Protein AF-A0A8S3CDZ6-F1 (afdb_monomer)

Mean predicted aligned error: 15.33 Å

Solvent-accessible surface area (backbone atoms only — not comparable to full-atom values): 4187 Å² total; per-residue (Å²): 129,65,83,57,50,48,81,88,62,52,46,77,49,73,50,97,89,70,51,75,46,78,49,64,60,62,53,81,88,71,81,70,94,66,82,83,80,80,81,78,80,81,79,77,82,89,77,80,77,86,77,84,83,80,82,133

Secondary structure (DSSP, 8-state):
--TTB-GGG-EEEE-TTS-EEEE--B------SS---------------TT-----

Structure (mmCIF, N/CA/C/O backbone):
data_AF-A0A8S3CDZ6-F1
#
_entry.id   AF-A0A8S3CDZ6-F1
#
loop_
_atom_site.group_PDB
_atom_site.id
_atom_site.type_symbol
_atom_site.label_atom_id
_atom_site.label_alt_id
_atom_site.label_comp_id
_atom_site.label_asym_id
_atom_site.label_entity_id
_atom_site.label_seq_id
_atom_site.pdbx_PDB_ins_code
_atom_site.Cartn_x
_atom_site.Cartn_y
_atom_site.Cartn_z
_atom_site.occupancy
_atom_site.B_iso_or_equiv
_atom_site.auth_seq_id
_atom_site.auth_comp_id
_atom_site.auth_asym_id
_atom_site.auth_atom_id
_atom_site.pdbx_PDB_model_num
ATOM 1 N N . LEU A 1 1 ? 5.506 -5.691 1.594 1.00 77.38 1 LEU A N 1
ATOM 2 C CA . LEU A 1 1 ? 4.675 -4.710 0.862 1.00 77.38 1 LEU A CA 1
ATOM 3 C C . LEU A 1 1 ? 4.867 -4.969 -0.625 1.00 77.38 1 LEU A C 1
ATOM 5 O O . LEU A 1 1 ? 5.942 -5.457 -0.955 1.00 77.38 1 LEU A O 1
ATOM 9 N N . PRO A 1 2 ? 3.854 -4.745 -1.476 1.00 78.75 2 PRO A N 1
ATOM 10 C CA . PRO A 1 2 ? 3.993 -4.942 -2.919 1.00 78.75 2 PRO A CA 1
ATOM 11 C C . PRO A 1 2 ? 5.108 -4.065 -3.507 1.00 78.75 2 PRO A C 1
ATOM 13 O O . PRO A 1 2 ? 5.434 -3.015 -2.947 1.00 78.75 2 PRO A O 1
ATOM 16 N N . ASP A 1 3 ? 5.688 -4.495 -4.626 1.00 80.25 3 ASP A N 1
ATOM 17 C CA . ASP A 1 3 ? 6.742 -3.740 -5.306 1.00 80.25 3 ASP A CA 1
ATOM 18 C C . ASP A 1 3 ? 6.214 -2.377 -5.772 1.00 80.25 3 ASP A C 1
ATOM 20 O O . ASP A 1 3 ? 5.101 -2.260 -6.281 1.00 80.25 3 ASP A O 1
ATOM 24 N N . GLY A 1 4 ? 7.005 -1.325 -5.552 1.00 81.81 4 GLY A N 1
ATOM 25 C CA . GLY A 1 4 ? 6.593 0.053 -5.838 1.00 81.81 4 GLY A CA 1
ATOM 26 C C . GLY A 1 4 ? 5.699 0.698 -4.771 1.00 81.81 4 GLY A C 1
ATOM 27 O O . GLY A 1 4 ? 5.289 1.847 -4.958 1.00 81.81 4 GLY A O 1
ATOM 28 N N . ALA A 1 5 ? 5.411 0.006 -3.661 1.00 85.31 5 ALA A N 1
ATOM 29 C CA . ALA A 1 5 ? 4.802 0.601 -2.474 1.00 85.31 5 ALA A CA 1
ATOM 30 C C . ALA A 1 5 ? 5.847 1.343 -1.627 1.00 85.31 5 ALA A C 1
ATOM 32 O O . ALA A 1 5 ? 6.844 0.751 -1.209 1.00 85.31 5 ALA A O 1
ATOM 33 N N . ASP A 1 6 ? 5.584 2.611 -1.307 1.00 87.25 6 ASP A N 1
ATOM 34 C CA . ASP A 1 6 ? 6.389 3.383 -0.354 1.00 87.25 6 ASP A CA 1
ATOM 35 C C . ASP A 1 6 ? 5.661 3.475 1.001 1.00 87.25 6 ASP A C 1
ATOM 37 O O . ASP A 1 6 ? 4.623 4.142 1.091 1.00 87.25 6 ASP A O 1
ATOM 41 N N . PRO A 1 7 ? 6.192 2.850 2.074 1.00 86.81 7 PRO A N 1
ATOM 42 C CA . PRO A 1 7 ? 5.600 2.910 3.411 1.00 86.81 7 PRO A CA 1
ATOM 43 C C . PRO A 1 7 ? 5.418 4.333 3.949 1.00 86.81 7 PRO A C 1
ATOM 45 O O . PRO A 1 7 ? 4.565 4.552 4.804 1.00 86.81 7 PRO A O 1
ATOM 48 N N . LYS A 1 8 ? 6.212 5.301 3.475 1.00 89.56 8 LYS A N 1
ATOM 49 C CA . LYS A 1 8 ? 6.120 6.700 3.914 1.00 89.56 8 LYS A CA 1
ATOM 50 C C . LYS A 1 8 ? 4.847 7.395 3.435 1.00 89.56 8 LYS A C 1
ATOM 52 O O . LYS A 1 8 ? 4.442 8.376 4.045 1.00 89.56 8 LYS A O 1
ATOM 57 N N . ASN A 1 9 ? 4.219 6.878 2.379 1.00 89.31 9 ASN A N 1
ATOM 58 C CA . ASN A 1 9 ? 3.012 7.448 1.773 1.00 89.31 9 ASN A CA 1
ATOM 59 C C . ASN A 1 9 ? 1.734 6.713 2.208 1.00 89.31 9 ASN A C 1
ATOM 61 O O . ASN A 1 9 ? 0.695 6.815 1.557 1.00 89.31 9 ASN A O 1
ATOM 65 N N . LEU A 1 10 ? 1.815 5.935 3.286 1.00 92.62 10 LEU A N 1
ATOM 66 C CA . LEU A 1 10 ? 0.694 5.204 3.856 1.00 92.62 10 LEU A CA 1
ATOM 67 C C . LEU A 1 10 ? -0.302 6.170 4.512 1.00 92.62 10 LEU A C 1
ATOM 69 O O . LEU A 1 10 ? 0.080 7.125 5.185 1.00 92.62 10 LEU A O 1
ATOM 73 N N . THR A 1 11 ? -1.590 5.893 4.326 1.00 94.50 11 THR A N 1
ATOM 74 C CA . THR A 1 11 ? -2.694 6.618 4.967 1.00 94.50 11 THR A CA 1
ATOM 75 C C . THR A 1 11 ? -3.566 5.656 5.767 1.00 94.50 11 THR A C 1
ATOM 77 O O . THR A 1 11 ? -3.789 4.514 5.360 1.00 94.50 11 THR A O 1
ATOM 80 N N . ASN A 1 12 ? -4.042 6.111 6.925 1.00 95.25 12 ASN A N 1
ATOM 81 C CA . ASN A 1 12 ? -4.854 5.321 7.845 1.00 95.25 12 ASN A CA 1
ATOM 82 C C . ASN A 1 12 ? -6.199 6.009 8.049 1.00 95.25 12 ASN A C 1
ATOM 84 O O . ASN A 1 12 ? -6.267 7.229 8.207 1.00 95.25 12 ASN A O 1
ATOM 88 N N . THR A 1 13 ? -7.267 5.229 8.103 1.00 97.06 13 THR A N 1
ATOM 89 C CA . THR A 1 13 ? -8.596 5.725 8.458 1.00 97.06 13 THR A CA 1
ATOM 90 C C . THR A 1 13 ? -9.249 4.724 9.393 1.00 97.06 13 THR A C 1
ATOM 92 O O . THR A 1 13 ? -9.333 3.545 9.066 1.00 97.06 13 THR A O 1
ATOM 95 N N . LEU A 1 14 ? -9.661 5.194 10.568 1.00 97.69 14 LEU A N 1
ATOM 96 C CA . LEU A 1 14 ? -10.479 4.435 11.507 1.00 97.69 14 LEU A CA 1
ATOM 97 C C . LEU A 1 14 ? -11.917 4.923 11.348 1.00 97.69 14 LEU A C 1
ATOM 99 O O . 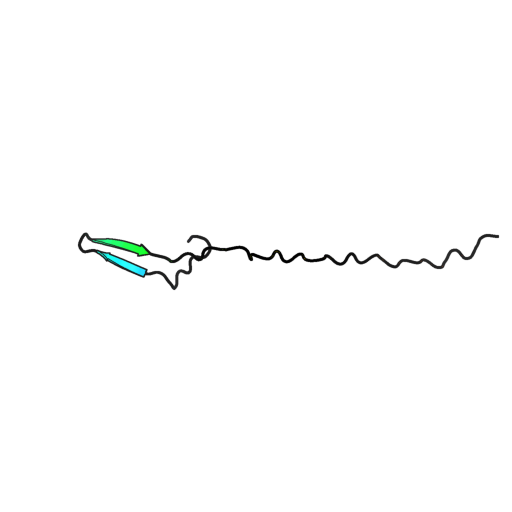LEU A 1 14 ? -12.161 6.123 11.481 1.00 97.69 14 LEU A O 1
ATOM 103 N N . ASP A 1 15 ? -12.836 4.022 11.023 1.00 96.19 15 ASP A N 1
ATOM 104 C CA . ASP A 1 15 ? -14.255 4.358 10.940 1.00 96.19 15 ASP A CA 1
ATOM 105 C C . ASP A 1 15 ? -14.967 4.222 12.298 1.00 96.19 15 ASP A C 1
ATOM 107 O O . ASP A 1 15 ? -14.402 3.764 13.295 1.00 96.19 15 ASP A O 1
ATOM 111 N N . ASN A 1 16 ? -16.227 4.660 12.343 1.00 96.44 16 ASN A N 1
ATOM 112 C CA . ASN A 1 16 ? -17.052 4.605 13.553 1.00 96.44 16 ASN A CA 1
ATOM 113 C C . ASN A 1 16 ? -17.493 3.179 13.921 1.00 96.44 16 ASN A C 1
ATOM 115 O O . ASN A 1 16 ? -17.930 2.961 15.050 1.00 96.44 16 ASN A O 1
ATOM 119 N N . ASP A 1 17 ? -17.355 2.228 12.997 1.00 97.56 17 ASP A N 1
ATOM 120 C CA . ASP A 1 17 ? -17.625 0.809 13.228 1.00 97.56 17 ASP A CA 1
ATOM 121 C C . ASP A 1 17 ? -16.396 0.096 13.833 1.00 97.56 17 ASP A C 1
ATOM 123 O O . ASP A 1 17 ? -16.458 -1.079 14.198 1.00 97.56 17 ASP A O 1
ATOM 127 N N . GLY A 1 18 ? -15.280 0.819 13.996 1.00 97.06 18 GLY A N 1
ATOM 128 C CA . GLY A 1 18 ? -14.045 0.331 14.599 1.00 97.06 18 GLY A CA 1
ATOM 129 C C . GLY A 1 18 ? -13.113 -0.384 13.619 1.00 97.06 18 GLY A C 1
ATOM 130 O O . GLY A 1 18 ? -12.170 -1.047 14.056 1.00 97.06 18 GLY A O 1
ATOM 131 N N . ILE A 1 19 ? -13.338 -0.264 12.309 1.00 97.75 19 ILE A N 1
ATOM 132 C CA . ILE A 1 19 ? -12.478 -0.850 11.282 1.00 97.75 19 ILE A CA 1
ATOM 133 C C . ILE A 1 19 ? -11.350 0.121 10.935 1.00 97.75 19 ILE A C 1
ATOM 135 O O . ILE A 1 19 ? -11.560 1.258 10.505 1.00 97.75 19 ILE A O 1
ATOM 139 N N . LEU A 1 20 ? -10.115 -0.358 11.089 1.00 96.88 20 LEU A N 1
ATOM 140 C CA . LEU A 1 20 ? -8.919 0.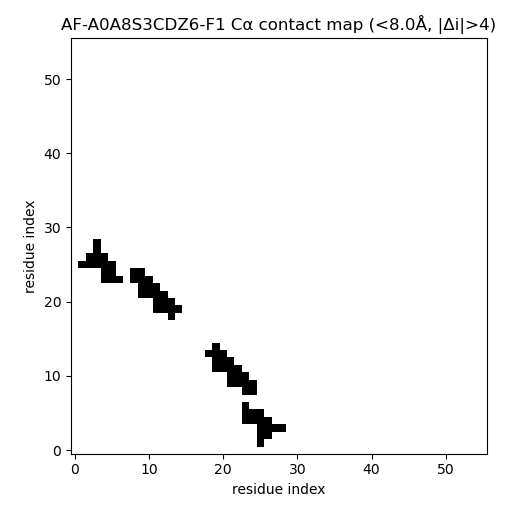343 10.641 1.00 96.88 20 LEU A CA 1
ATOM 141 C C . LEU A 1 20 ? -8.604 -0.041 9.194 1.00 96.88 20 LEU A C 1
ATOM 143 O O . LEU A 1 20 ? -8.170 -1.159 8.915 1.00 96.88 20 LEU A O 1
ATOM 147 N N . THR A 1 21 ? -8.754 0.916 8.287 1.00 96.50 21 THR A N 1
ATOM 148 C CA . THR A 1 21 ? -8.343 0.786 6.890 1.00 96.50 21 THR A CA 1
ATOM 149 C C . THR A 1 21 ? -6.971 1.418 6.684 1.00 96.50 21 THR A C 1
ATOM 151 O O . THR A 1 21 ? -6.710 2.541 7.120 1.00 96.50 21 THR A O 1
ATOM 154 N N . ILE A 1 22 ? -6.088 0.688 6.004 1.00 94.38 22 ILE A N 1
ATOM 155 C CA . ILE A 1 22 ? -4.730 1.115 5.663 1.00 94.38 22 ILE A CA 1
ATOM 156 C C . ILE A 1 22 ? -4.619 1.157 4.142 1.00 94.38 22 ILE A C 1
ATOM 158 O O . ILE A 1 22 ? -4.777 0.129 3.487 1.00 94.38 22 ILE A O 1
ATOM 162 N N . ASN A 1 23 ? -4.325 2.330 3.586 1.00 93.56 23 ASN A N 1
ATOM 163 C CA . ASN A 1 23 ? -4.199 2.531 2.150 1.00 93.56 23 ASN A CA 1
ATOM 164 C C . ASN A 1 23 ? -2.768 2.953 1.799 1.00 93.56 23 ASN A C 1
ATOM 166 O O . ASN A 1 23 ? -2.246 3.926 2.347 1.00 93.56 23 ASN A O 1
ATOM 170 N N . ILE A 1 24 ? -2.131 2.212 0.891 1.00 91.75 24 ILE A N 1
ATOM 171 C CA . ILE A 1 24 ? -0.754 2.456 0.450 1.00 91.75 24 ILE A CA 1
ATOM 172 C C . ILE A 1 24 ? -0.770 2.611 -1.070 1.00 91.75 24 ILE A C 1
ATOM 174 O O . ILE A 1 24 ? -1.153 1.664 -1.760 1.00 91.75 24 ILE A O 1
ATOM 178 N N . PRO A 1 25 ? -0.369 3.773 -1.609 1.00 87.56 25 PRO A N 1
ATOM 179 C CA . PRO A 1 25 ? -0.249 3.941 -3.046 1.00 87.56 25 PRO A CA 1
ATOM 180 C C . PRO A 1 25 ? 0.875 3.045 -3.578 1.00 87.56 25 PRO A C 1
ATOM 182 O O . PRO A 1 25 ? 1.980 3.012 -3.031 1.00 87.56 25 PRO A O 1
ATOM 185 N N . VAL A 1 26 ? 0.579 2.321 -4.654 1.00 87.69 26 VAL A N 1
ATOM 186 C CA . VAL A 1 26 ? 1.547 1.512 -5.398 1.00 87.69 26 VAL A CA 1
ATOM 187 C C . VAL A 1 26 ? 1.858 2.210 -6.712 1.00 87.69 26 VAL A C 1
ATOM 189 O O . VAL A 1 26 ? 0.959 2.684 -7.406 1.00 87.69 26 VAL A O 1
ATOM 192 N N . SER A 1 27 ? 3.140 2.324 -7.032 1.00 79.56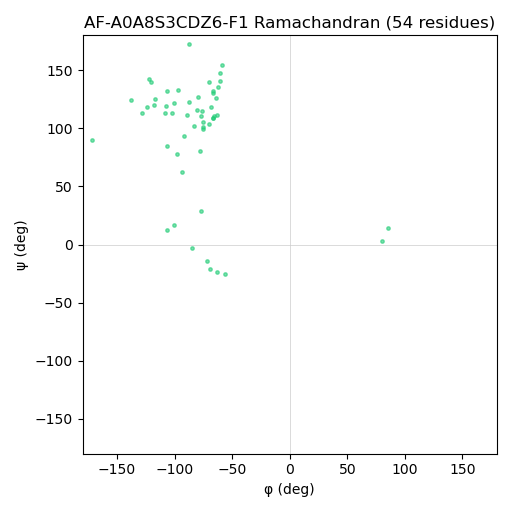 27 SER A N 1
ATOM 193 C CA . SER A 1 27 ? 3.574 2.909 -8.297 1.00 79.56 27 SER A CA 1
ATOM 194 C C . SER A 1 27 ? 3.453 1.856 -9.396 1.00 79.56 27 SER A C 1
ATOM 196 O O . SER A 1 27 ? 4.169 0.856 -9.359 1.00 79.56 27 SER A O 1
ATOM 198 N N . ASP A 1 28 ? 2.590 2.078 -10.387 1.00 75.25 28 ASP A N 1
ATOM 199 C CA . ASP A 1 28 ? 2.537 1.210 -11.564 1.00 75.25 28 ASP A CA 1
ATOM 200 C C . ASP A 1 28 ? 3.838 1.362 -12.358 1.00 75.25 28 ASP A C 1
ATOM 202 O O . ASP A 1 28 ? 4.075 2.391 -13.003 1.00 75.25 28 ASP A O 1
ATOM 206 N N . TYR A 1 29 ? 4.688 0.335 -12.343 1.00 70.50 29 TYR A N 1
ATOM 207 C CA . TYR A 1 29 ? 5.810 0.276 -13.271 1.00 70.50 29 TYR A CA 1
ATOM 208 C C . TYR A 1 29 ? 5.264 0.207 -14.701 1.00 70.50 29 TYR A C 1
ATOM 210 O O . TYR A 1 29 ? 4.670 -0.791 -15.112 1.00 70.50 29 TYR A O 1
ATOM 218 N N . ARG A 1 30 ? 5.475 1.275 -15.473 1.00 71.62 30 ARG A N 1
ATOM 219 C CA . ARG A 1 30 ? 5.199 1.302 -16.910 1.00 71.62 30 ARG A CA 1
ATOM 220 C C . ARG A 1 30 ? 6.529 1.280 -17.656 1.00 71.62 30 ARG A C 1
ATOM 222 O O . ARG A 1 30 ? 7.323 2.204 -17.463 1.00 71.62 30 ARG A O 1
ATOM 229 N N . PRO A 1 31 ? 6.797 0.264 -18.494 1.00 74.12 31 PRO A N 1
ATOM 230 C CA . PRO A 1 31 ? 7.998 0.272 -19.312 1.00 74.12 31 PRO A CA 1
ATOM 231 C C . PRO A 1 31 ? 7.978 1.490 -20.253 1.00 74.12 31 PRO A C 1
ATOM 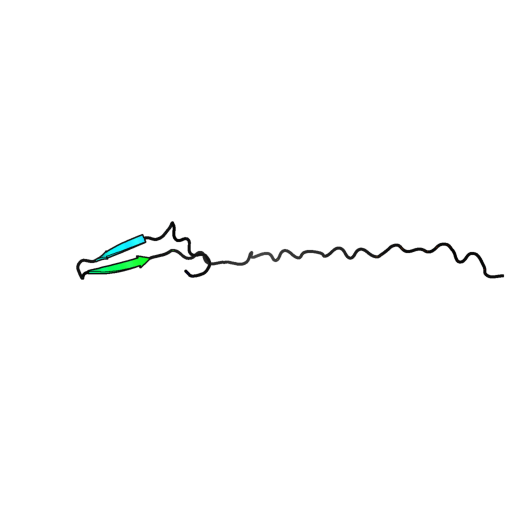233 O O . PRO A 1 31 ? 6.902 1.933 -20.672 1.00 74.12 31 PRO A O 1
ATOM 236 N N . PRO A 1 32 ? 9.149 2.058 -20.587 1.00 77.62 32 PRO A N 1
ATOM 237 C CA . PRO A 1 32 ? 9.231 3.182 -21.509 1.00 77.62 32 PRO A CA 1
ATOM 238 C C . PRO A 1 32 ? 8.664 2.796 -2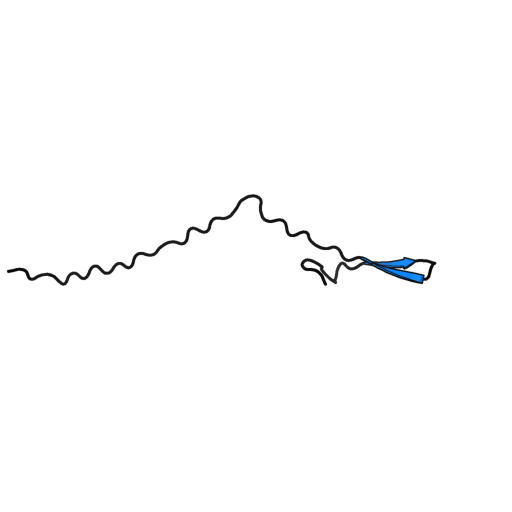2.881 1.00 77.62 32 PRO A C 1
ATOM 240 O O . PRO A 1 32 ? 8.903 1.697 -23.377 1.00 77.62 32 PRO A O 1
ATOM 243 N N . LEU A 1 33 ? 7.935 3.723 -23.513 1.00 81.31 33 LEU A N 1
ATOM 244 C CA . LEU A 1 33 ? 7.308 3.507 -24.828 1.00 81.31 33 LEU A CA 1
ATOM 245 C C . LEU A 1 33 ? 8.332 3.259 -25.945 1.00 81.31 33 LEU A C 1
ATOM 247 O O . LEU A 1 33 ? 8.009 2.662 -26.968 1.00 81.31 33 LEU A O 1
ATOM 251 N N . THR A 1 34 ? 9.563 3.726 -25.750 1.00 77.94 34 THR A N 1
ATOM 252 C CA . THR A 1 34 ? 10.673 3.548 -26.681 1.00 77.94 34 THR A CA 1
ATOM 253 C C . THR A 1 34 ? 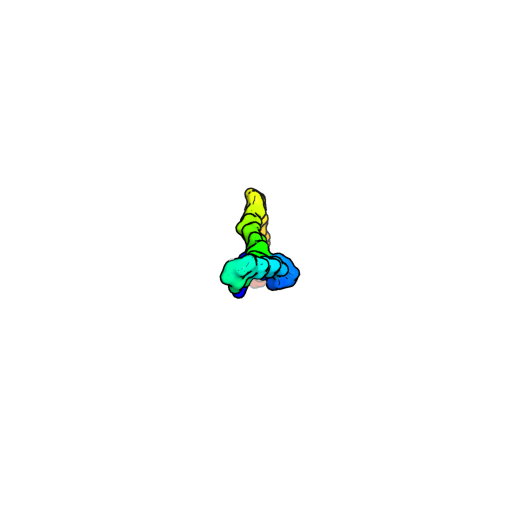11.677 2.552 -26.099 1.00 77.94 34 THR A C 1
ATOM 255 O O . THR A 1 34 ? 12.330 2.881 -25.102 1.00 77.94 34 THR A O 1
ATOM 258 N N . PRO A 1 35 ? 11.845 1.358 -26.691 1.00 71.06 35 PRO A N 1
ATOM 259 C CA . PRO A 1 35 ? 12.896 0.440 -26.277 1.00 71.06 35 PRO A CA 1
ATOM 260 C C . PRO A 1 35 ? 14.272 1.065 -26.542 1.00 71.06 35 PRO A C 1
ATOM 262 O O . PRO A 1 35 ? 14.579 1.477 -27.661 1.00 71.06 35 PRO A O 1
ATOM 265 N N . THR A 1 36 ? 15.117 1.137 -25.516 1.00 65.25 36 THR A N 1
ATOM 266 C CA . THR A 1 36 ? 16.533 1.475 -25.675 1.00 65.25 36 THR A CA 1
ATOM 267 C C . THR A 1 36 ? 17.293 0.210 -26.059 1.00 65.25 36 THR A C 1
ATOM 269 O O . THR A 1 36 ? 17.572 -0.655 -25.231 1.00 65.25 36 THR A O 1
ATOM 272 N N . TYR A 1 37 ? 17.625 0.072 -27.341 1.00 65.00 37 TYR A N 1
ATOM 273 C CA . TYR A 1 37 ? 18.516 -0.993 -27.793 1.00 65.00 37 TYR A CA 1
ATOM 274 C C . TYR A 1 37 ? 19.956 -0.629 -27.425 1.00 65.00 37 TYR A C 1
ATOM 276 O O . TYR A 1 37 ? 20.509 0.340 -27.942 1.00 65.00 37 TYR A O 1
ATOM 284 N N . GLN A 1 38 ? 20.578 -1.401 -26.533 1.00 61.38 38 GLN A N 1
ATOM 285 C CA . GLN A 1 38 ? 22.020 -1.311 -26.321 1.00 61.38 38 GLN A CA 1
ATOM 286 C C . GLN A 1 38 ? 22.725 -2.039 -27.467 1.00 61.38 38 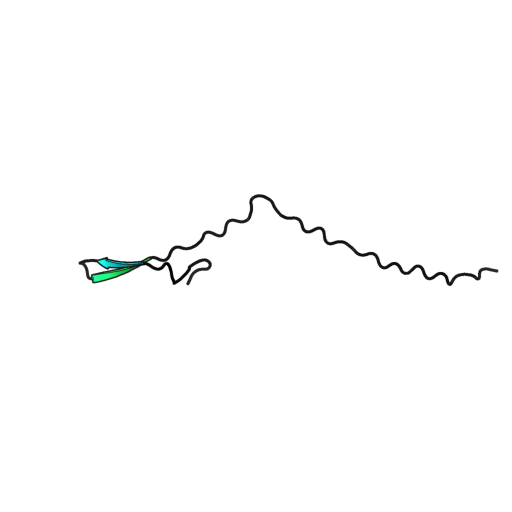GLN A C 1
ATOM 288 O O . GLN A 1 38 ? 22.659 -3.264 -27.569 1.00 61.38 38 GLN A O 1
ATOM 293 N N . THR A 1 39 ? 23.411 -1.303 -28.341 1.00 62.06 39 THR A N 1
ATOM 294 C CA . THR A 1 39 ? 24.356 -1.918 -29.276 1.00 62.06 39 THR A CA 1
ATOM 295 C C . THR A 1 39 ? 25.555 -2.400 -28.469 1.00 62.06 39 THR A C 1
ATOM 297 O O . THR A 1 39 ? 26.381 -1.595 -28.041 1.00 62.06 39 THR A O 1
ATOM 300 N N . GLN A 1 40 ? 25.655 -3.707 -28.228 1.00 66.81 40 GLN A N 1
ATOM 301 C CA . GLN A 1 40 ? 26.898 -4.281 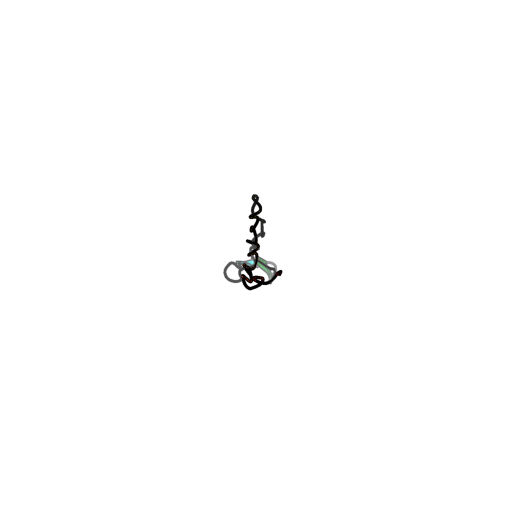-27.724 1.00 66.81 40 GLN A CA 1
ATOM 302 C C . GLN A 1 40 ? 27.953 -4.115 -28.820 1.00 66.81 40 GLN A C 1
ATOM 304 O O . GLN A 1 40 ? 27.847 -4.718 -29.888 1.00 66.81 40 GLN A O 1
ATOM 309 N N . GLN A 1 41 ? 28.940 -3.251 -28.588 1.00 65.12 41 GLN A N 1
ATOM 310 C CA . GLN A 1 41 ? 30.070 -3.106 -29.494 1.00 65.12 41 GLN A CA 1
ATOM 311 C C . GLN A 1 41 ? 30.877 -4.410 -29.455 1.00 65.12 41 GLN A C 1
ATOM 313 O O . GLN A 1 41 ? 31.500 -4.737 -28.446 1.00 65.12 41 GLN A O 1
ATOM 318 N N . PHE A 1 42 ? 30.827 -5.187 -30.538 1.00 69.06 42 PHE A N 1
ATOM 319 C CA . PHE A 1 42 ? 31.652 -6.381 -30.679 1.00 69.06 42 PHE A CA 1
ATOM 320 C C . PHE A 1 42 ? 33.082 -5.945 -30.997 1.00 69.06 42 PHE A C 1
ATOM 322 O O . PHE A 1 42 ? 33.394 -5.560 -32.124 1.00 69.06 42 PHE A O 1
ATOM 329 N N . ASN A 1 43 ? 33.956 -5.965 -29.995 1.00 69.50 43 ASN A N 1
ATOM 330 C CA . ASN A 1 43 ? 35.371 -5.694 -30.207 1.00 69.50 43 ASN A CA 1
ATOM 331 C C . ASN A 1 43 ? 36.012 -6.922 -30.873 1.00 69.50 43 ASN A C 1
ATOM 333 O O . ASN A 1 43 ? 36.245 -7.930 -30.206 1.00 69.50 43 ASN A O 1
ATOM 337 N N . LEU A 1 44 ? 36.309 -6.849 -32.177 1.00 63.81 44 LEU A N 1
ATOM 338 C CA . LEU A 1 44 ? 37.133 -7.869 -32.833 1.00 63.81 44 LEU A CA 1
ATOM 339 C C . LEU A 1 44 ? 38.566 -7.799 -32.273 1.00 63.81 44 LEU A C 1
ATOM 341 O O . LEU A 1 44 ? 39.147 -6.711 -32.252 1.00 63.81 44 LEU A O 1
ATOM 345 N N . PRO A 1 45 ? 39.172 -8.923 -31.850 1.00 59.66 45 PRO A N 1
ATOM 346 C CA . PRO A 1 45 ? 40.572 -8.932 -31.453 1.00 59.66 45 PRO A CA 1
ATOM 347 C C . PRO A 1 45 ? 41.464 -8.709 -32.682 1.00 59.66 45 PRO A C 1
ATOM 349 O O . PRO A 1 45 ? 41.486 -9.514 -33.612 1.00 59.66 45 PRO A O 1
ATOM 352 N N . THR A 1 46 ? 42.238 -7.624 -32.682 1.00 59.25 46 THR A N 1
ATOM 353 C CA . THR A 1 46 ? 43.281 -7.363 -33.681 1.00 59.25 46 THR A CA 1
ATOM 354 C C . THR A 1 46 ? 44.521 -8.198 -33.357 1.00 59.25 46 THR A C 1
ATOM 356 O O . THR A 1 46 ? 45.466 -7.698 -32.751 1.00 59.25 46 THR A O 1
ATOM 359 N N . ASN A 1 47 ? 44.537 -9.480 -33.724 1.00 56.28 47 ASN A N 1
ATOM 360 C CA . ASN A 1 47 ? 45.780 -10.255 -33.751 1.00 56.28 47 ASN A CA 1
ATOM 361 C C . ASN A 1 47 ? 46.201 -10.481 -35.206 1.00 56.28 47 ASN A C 1
ATOM 363 O O . ASN A 1 47 ? 45.859 -11.486 -35.820 1.00 56.28 47 ASN A O 1
ATOM 367 N N . ILE A 1 48 ? 46.908 -9.501 -35.771 1.00 57.00 48 ILE A N 1
ATOM 368 C CA . ILE A 1 48 ? 47.640 -9.677 -37.026 1.00 57.00 48 ILE A CA 1
ATOM 369 C C . ILE A 1 48 ? 49.050 -10.102 -36.613 1.00 57.00 48 ILE A C 1
ATOM 371 O O . ILE A 1 48 ? 49.882 -9.267 -36.270 1.00 57.00 48 ILE A O 1
ATOM 375 N N . ASN A 1 49 ? 49.298 -11.408 -36.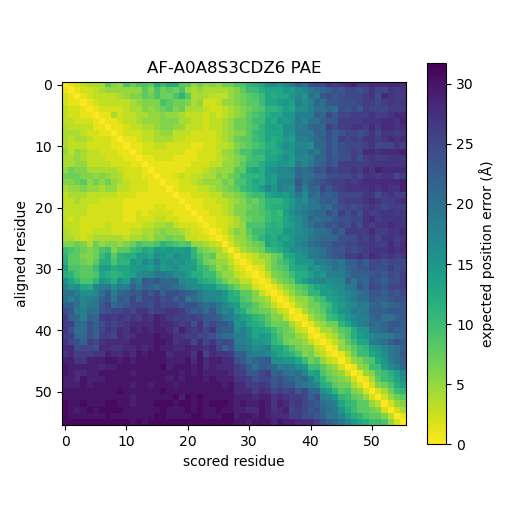550 1.00 47.25 49 ASN A N 1
ATOM 376 C CA . ASN A 1 49 ? 50.632 -11.938 -36.291 1.00 47.25 49 ASN A CA 1
ATOM 377 C C . ASN A 1 49 ? 51.458 -11.785 -37.581 1.00 47.25 49 ASN A C 1
ATOM 379 O O . ASN A 1 49 ? 51.305 -12.562 -38.517 1.00 47.25 49 ASN A O 1
ATOM 383 N N . THR A 1 50 ? 52.294 -10.750 -37.673 1.00 53.56 50 THR A N 1
ATOM 384 C CA . THR A 1 50 ? 53.115 -10.430 -38.860 1.00 53.56 50 THR A CA 1
ATOM 385 C C . THR A 1 50 ? 54.354 -11.325 -39.013 1.00 53.56 50 THR A C 1
ATOM 387 O O . THR A 1 50 ? 55.362 -10.882 -39.554 1.00 53.56 50 THR A O 1
ATOM 390 N N . ASN A 1 51 ? 54.314 -12.573 -38.538 1.00 56.47 51 ASN A N 1
ATOM 391 C CA . ASN A 1 51 ? 55.494 -13.445 -38.480 1.00 56.47 51 ASN A CA 1
ATOM 392 C C . ASN A 1 51 ? 55.524 -14.586 -39.507 1.00 56.47 51 ASN A C 1
ATOM 394 O O . ASN A 1 51 ? 56.417 -15.420 -39.421 1.00 56.47 51 ASN A O 1
ATOM 398 N N . ASP A 1 52 ? 54.656 -14.595 -40.521 1.00 53.81 52 ASP A N 1
ATOM 399 C CA . ASP A 1 52 ? 54.858 -15.449 -41.705 1.00 53.81 52 ASP A CA 1
ATOM 400 C C . ASP A 1 52 ? 55.595 -14.677 -42.813 1.00 53.81 52 ASP A C 1
ATOM 402 O O . ASP A 1 52 ? 55.094 -14.431 -43.906 1.00 53.81 52 ASP A O 1
ATOM 406 N N . SER A 1 53 ? 56.829 -14.267 -42.510 1.00 58.16 53 SER A N 1
ATOM 407 C CA . SER A 1 53 ? 57.860 -14.046 -43.529 1.00 58.16 53 SER A CA 1
ATOM 408 C C . SER A 1 53 ? 58.741 -15.287 -43.588 1.00 58.16 53 SER A C 1
ATOM 410 O O . SER A 1 53 ? 59.821 -15.290 -43.008 1.00 58.16 53 SER A O 1
ATOM 412 N N . SER A 1 54 ? 58.267 -16.352 -44.238 1.00 52.91 54 SER A N 1
ATOM 413 C CA . SER A 1 54 ? 59.094 -17.438 -44.792 1.00 52.91 54 SER A CA 1
ATOM 414 C C . SER A 1 54 ? 58.231 -18.384 -45.632 1.00 52.91 54 SER A C 1
ATOM 416 O O . SER A 1 54 ? 57.718 -19.381 -45.136 1.00 52.91 54 SER A O 1
ATOM 418 N N . ALA A 1 55 ? 58.111 -18.102 -46.925 1.00 47.72 55 ALA A N 1
ATOM 419 C CA . ALA A 1 55 ? 57.898 -19.147 -47.919 1.00 47.72 55 ALA A CA 1
ATOM 420 C C . ALA A 1 55 ? 58.961 -18.952 -49.004 1.00 47.72 55 ALA A C 1
ATOM 422 O O . ALA A 1 55 ? 59.016 -17.900 -49.643 1.00 47.72 55 ALA A O 1
ATOM 423 N N . VAL A 1 56 ? 59.858 -19.937 -49.061 1.00 44.28 56 VAL A N 1
ATOM 424 C CA . VAL A 1 56 ? 60.967 -20.119 -50.009 1.00 44.28 56 VAL A CA 1
ATOM 425 C C . VAL A 1 56 ? 60.421 -20.448 -51.393 1.00 44.28 56 VAL A C 1
ATOM 427 O O . VAL A 1 56 ? 59.403 -21.175 -51.446 1.00 44.28 56 VAL A O 1
#

Organism: NCBI:txid392030

pLDDT: mean 76.43, std 15.95, range [44.28, 97.75]

Sequence (56 aa):
LPDGADPKNLTNTLDNDGILTINIPVSDYRPPLTPTYQTQQFNLPTNINTNDSSAV

Radius of gyration: 30.71 Å; Cα contacts (8 Å, |Δi|>4): 35; chains: 1; bounding box: 79×28×65 Å

Nearest PDB structures (foldseek):
  9bee-assembly1_B  TM=6.349E-01  e=4.733E-01  Homo sapiens

Foldseek 3Di:
DDAQWDPVQKDWDQDPVGDIDIDTDHDPDDPDPDDDDDDPPPDDDPDPPPPPPDDD